Protein AF-A0A354GWS4-F1 (afdb_monomer_lite)

Sequence (104 aa):
MVESPTKAKTINKYLGSNYKVLASYGHVRDLPRRRRKGEVVAGIDIDAGWVPTYVVQDKEENKGKFKGKGGAGRRTPKDILAELKREAAKANRVFLATDPDREG

pLDDT: mean 83.72, std 13.84, range [45.62, 96.19]

Structure (mmCIF, N/CA/C/O backbone):
data_AF-A0A354GWS4-F1
#
_entry.id   AF-A0A354GWS4-F1
#
loop_
_atom_site.group_PDB
_atom_site.id
_atom_site.type_symbol
_atom_site.label_atom_id
_atom_site.label_alt_id
_atom_site.label_comp_id
_atom_site.label_asym_id
_atom_site.label_entity_id
_atom_site.label_seq_id
_atom_site.pdbx_PDB_ins_code
_atom_site.Cartn_x
_atom_site.Cartn_y
_atom_site.Cartn_z
_atom_site.occupancy
_atom_site.B_iso_or_equiv
_atom_site.auth_seq_id
_atom_site.auth_comp_id
_atom_site.auth_asym_id
_atom_site.auth_atom_id
_atom_site.pdbx_PDB_model_num
ATOM 1 N N . MET A 1 1 ? -7.448 1.500 5.512 1.00 87.25 1 MET A N 1
ATOM 2 C CA . MET A 1 1 ? -6.026 1.882 5.430 1.00 87.25 1 MET A CA 1
ATOM 3 C C . MET A 1 1 ? -5.901 3.159 4.626 1.00 87.25 1 MET A C 1
ATOM 5 O O . MET A 1 1 ? -6.788 3.429 3.829 1.00 87.25 1 MET A O 1
ATOM 9 N N . VAL A 1 2 ? -4.832 3.914 4.858 1.00 92.50 2 VAL A N 1
ATOM 10 C CA . VAL A 1 2 ? -4.527 5.202 4.204 1.00 92.50 2 VAL A CA 1
ATOM 11 C C . VAL A 1 2 ? -3.053 5.251 3.807 1.00 92.50 2 VAL A C 1
ATOM 13 O O . VAL A 1 2 ? -2.274 4.463 4.354 1.00 92.50 2 VAL A O 1
ATOM 16 N N . GLU A 1 3 ? -2.619 6.159 2.923 1.00 87.94 3 GLU A N 1
ATOM 17 C CA . GLU A 1 3 ? -1.204 6.162 2.525 1.00 87.94 3 GLU A CA 1
ATOM 18 C C . GLU A 1 3 ? -0.272 6.785 3.574 1.00 87.94 3 GLU A C 1
ATOM 20 O O . GLU A 1 3 ? 0.821 6.260 3.797 1.00 87.94 3 GLU A O 1
ATOM 25 N N . SER A 1 4 ? -0.695 7.831 4.299 1.00 87.50 4 SER A N 1
ATOM 26 C CA . SER A 1 4 ? 0.187 8.543 5.241 1.00 87.50 4 SER A CA 1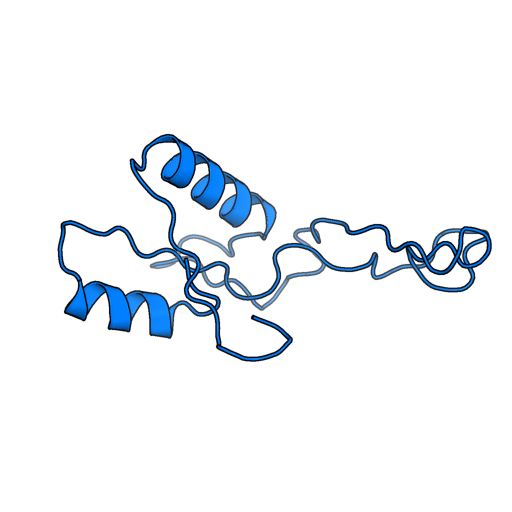
ATOM 27 C C . SER A 1 4 ? -0.109 8.308 6.739 1.00 87.50 4 SER A C 1
ATOM 29 O O . SER A 1 4 ? -1.265 8.224 7.169 1.00 87.50 4 SER A O 1
ATOM 31 N N . PRO A 1 5 ? 0.926 8.285 7.609 1.00 87.31 5 PRO A N 1
ATOM 32 C CA . PRO A 1 5 ? 0.747 8.151 9.062 1.00 87.31 5 PRO A CA 1
ATOM 33 C C . PRO A 1 5 ? -0.022 9.307 9.698 1.00 87.31 5 PRO A C 1
ATOM 35 O O . PRO A 1 5 ? -0.696 9.124 10.712 1.00 87.31 5 PRO A O 1
ATOM 38 N N . THR A 1 6 ? 0.104 10.507 9.132 1.00 89.19 6 THR A N 1
ATOM 39 C CA . THR A 1 6 ? -0.582 11.703 9.627 1.00 89.19 6 THR A CA 1
ATOM 40 C C . THR A 1 6 ? -2.083 11.584 9.399 1.00 89.19 6 THR A C 1
ATOM 42 O O . THR A 1 6 ? -2.841 11.748 10.353 1.00 89.19 6 THR A O 1
ATOM 45 N N . LYS A 1 7 ? -2.515 11.185 8.193 1.00 89.44 7 LYS A N 1
ATOM 46 C CA . LYS A 1 7 ? -3.931 10.906 7.910 1.00 89.44 7 LYS A CA 1
ATOM 47 C C . LYS A 1 7 ? -4.473 9.803 8.806 1.00 89.44 7 LYS A C 1
ATOM 49 O O . LYS A 1 7 ? -5.557 9.960 9.357 1.00 89.44 7 LYS A O 1
ATOM 54 N N . ALA A 1 8 ? -3.691 8.745 9.045 1.00 91.50 8 ALA A N 1
ATOM 55 C CA . ALA A 1 8 ? -4.107 7.674 9.948 1.00 91.50 8 ALA A CA 1
ATOM 56 C C . ALA A 1 8 ? -4.398 8.204 11.358 1.00 91.50 8 ALA A C 1
ATOM 58 O O . ALA A 1 8 ? -5.447 7.904 11.920 1.00 91.50 8 ALA A O 1
ATOM 59 N N . LYS A 1 9 ? -3.512 9.047 11.910 1.00 90.69 9 LYS A N 1
ATOM 60 C CA . LYS A 1 9 ? -3.733 9.692 13.216 1.00 90.69 9 LYS A CA 1
ATOM 61 C C . LYS A 1 9 ? -4.976 10.581 13.218 1.00 90.69 9 LYS A C 1
ATOM 63 O O . LYS A 1 9 ? -5.721 10.545 14.191 1.00 90.69 9 LYS A O 1
ATOM 68 N N . THR A 1 10 ? -5.186 11.372 12.170 1.00 93.00 10 THR A N 1
ATOM 69 C CA . THR A 1 10 ? -6.331 12.286 12.064 1.00 93.00 10 THR A CA 1
ATOM 70 C C . THR A 1 10 ? -7.651 11.524 11.974 1.00 93.00 10 THR A C 1
ATOM 72 O O . THR A 1 10 ? -8.538 11.749 12.789 1.00 93.00 10 THR A O 1
ATOM 75 N N . ILE A 1 11 ? -7.761 10.555 11.066 1.00 91.88 11 ILE A N 1
ATOM 76 C CA . ILE A 1 11 ? -8.983 9.761 10.876 1.00 91.88 11 ILE A CA 1
ATOM 77 C C . ILE A 1 11 ? -9.299 8.934 12.125 1.00 91.88 11 ILE A C 1
ATOM 79 O O . ILE A 1 11 ? -10.456 8.838 12.527 1.00 91.88 11 ILE A O 1
ATOM 83 N N . ASN A 1 12 ? -8.281 8.398 12.804 1.00 91.94 12 ASN A N 1
ATOM 84 C CA . ASN A 1 12 ? -8.489 7.645 14.040 1.00 91.94 12 ASN A CA 1
ATOM 85 C C . ASN A 1 12 ? -9.084 8.503 15.171 1.00 91.94 12 ASN A C 1
ATOM 87 O O . ASN A 1 12 ? -9.797 7.970 16.015 1.00 91.94 12 ASN A O 1
ATOM 91 N N . LYS A 1 13 ? -8.820 9.821 15.197 1.00 93.38 13 LYS A N 1
ATOM 92 C CA . LYS A 1 13 ? -9.469 10.738 16.153 1.00 93.38 13 LYS A CA 1
ATOM 93 C C . LYS A 1 13 ? -10.962 10.897 15.872 1.00 93.38 13 LYS A C 1
ATOM 95 O O . LYS A 1 13 ? -11.724 11.043 16.816 1.00 93.38 13 LYS A O 1
ATOM 100 N N . TYR A 1 14 ? -11.365 10.862 14.603 1.00 94.25 14 TYR A N 1
ATOM 101 C CA . TYR A 1 14 ? -12.770 10.991 14.214 1.00 94.25 14 TYR A CA 1
ATOM 102 C C . TYR A 1 14 ? -13.560 9.694 14.407 1.00 94.25 14 TYR A C 1
ATOM 104 O O . TYR A 1 14 ? -14.698 9.736 14.855 1.00 94.25 14 TYR A O 1
ATOM 112 N N . LEU A 1 15 ? -12.964 8.543 14.084 1.00 93.75 15 LEU A N 1
ATOM 113 C CA . LEU A 1 15 ? -13.662 7.252 14.105 1.00 93.75 15 LEU A CA 1
ATOM 114 C C . LEU A 1 15 ? -13.703 6.574 15.485 1.00 93.75 15 LEU A C 1
ATOM 116 O O . LEU A 1 15 ? -14.558 5.720 15.725 1.00 93.75 15 LEU A O 1
ATOM 120 N N . GLY A 1 16 ? -12.787 6.927 16.390 1.00 91.62 16 GLY A N 1
ATOM 121 C CA . GLY A 1 16 ? -12.730 6.358 17.737 1.00 91.62 16 GLY A CA 1
ATOM 122 C C . GLY A 1 16 ? -12.271 4.893 17.784 1.00 91.62 16 GLY A C 1
ATOM 123 O O . GLY A 1 16 ? -11.654 4.375 16.855 1.00 91.62 16 GLY A O 1
ATOM 124 N N . SER A 1 17 ? -12.548 4.218 18.904 1.00 92.25 17 SER A N 1
ATOM 125 C CA . SER A 1 17 ? -12.026 2.877 19.235 1.00 92.25 17 SER A CA 1
ATOM 126 C C . SER A 1 17 ? -12.595 1.734 18.393 1.00 92.25 17 SER A C 1
ATOM 128 O O . SER A 1 17 ? -11.996 0.661 18.345 1.00 92.25 17 SER A O 1
ATOM 130 N N . ASN A 1 18 ? -13.720 1.956 17.713 1.00 92.31 18 ASN A N 1
ATOM 131 C CA . ASN A 1 18 ? -14.360 0.949 16.864 1.00 92.31 18 ASN A CA 1
ATOM 132 C C . ASN A 1 18 ? -13.592 0.697 15.560 1.00 92.31 18 ASN A C 1
ATOM 134 O O . ASN A 1 18 ? -13.866 -0.273 14.856 1.00 92.31 18 ASN A O 1
ATOM 138 N N . TYR A 1 19 ? -12.630 1.562 15.233 1.00 93.81 19 TYR A N 1
ATOM 139 C CA . TYR A 1 19 ? -11.835 1.464 14.023 1.00 93.81 19 TYR A CA 1
ATOM 140 C C . TYR A 1 19 ? -10.353 1.387 14.353 1.00 93.81 19 TYR A C 1
ATOM 142 O O . TYR A 1 19 ? -9.831 2.098 15.208 1.00 93.81 19 TYR A O 1
ATOM 150 N N . LYS A 1 20 ? -9.648 0.545 13.598 1.00 93.12 20 LYS A N 1
ATOM 151 C CA . LYS A 1 20 ? -8.190 0.510 13.588 1.00 93.12 20 LYS A CA 1
ATOM 152 C C . LYS A 1 20 ? -7.685 1.101 12.281 1.00 93.12 20 LYS A C 1
ATOM 154 O O . LYS A 1 20 ? -7.765 0.466 11.230 1.00 93.12 20 LYS A O 1
ATOM 159 N N . VAL A 1 21 ? -7.154 2.321 12.341 1.00 94.00 21 VAL A N 1
ATOM 160 C CA . VAL A 1 21 ? -6.638 3.012 11.153 1.00 94.00 21 VAL A CA 1
ATOM 161 C C . VAL A 1 21 ? -5.138 2.762 11.001 1.00 94.00 21 VAL A C 1
ATOM 163 O O . VAL A 1 21 ? -4.330 3.170 11.834 1.00 94.00 21 VAL A O 1
ATOM 166 N N . LEU A 1 22 ? -4.764 2.085 9.914 1.00 92.19 22 LEU A N 1
ATOM 167 C CA . LEU A 1 22 ? -3.380 1.751 9.568 1.00 92.19 22 LEU A CA 1
ATOM 168 C C . LEU A 1 22 ? -2.925 2.534 8.334 1.00 92.19 22 LEU A C 1
ATOM 170 O O . LEU A 1 22 ? -3.725 2.777 7.427 1.00 92.19 22 LEU A O 1
ATOM 174 N N . ALA A 1 23 ? -1.638 2.883 8.300 1.00 90.00 23 ALA A N 1
ATOM 175 C CA . ALA A 1 23 ? -1.001 3.552 7.170 1.00 90.00 23 ALA A CA 1
ATOM 176 C C . ALA A 1 23 ? -0.110 2.582 6.380 1.00 90.00 23 ALA A C 1
ATOM 178 O O . ALA A 1 23 ? 0.619 1.801 6.996 1.00 90.00 23 ALA A O 1
ATOM 179 N N . SER A 1 24 ? -0.123 2.665 5.046 1.00 85.56 24 SER A N 1
ATOM 180 C CA . SER A 1 24 ? 0.814 1.926 4.182 1.00 85.56 24 SER A CA 1
ATOM 181 C C . SER A 1 24 ? 2.177 2.599 4.050 1.00 85.56 24 SER A C 1
ATOM 183 O O . SER A 1 24 ? 3.137 1.930 3.680 1.00 85.56 24 SER A O 1
ATOM 185 N N . TYR A 1 25 ? 2.273 3.887 4.409 1.00 82.38 25 TYR A N 1
ATOM 186 C CA . TYR A 1 25 ? 3.463 4.728 4.241 1.00 82.38 25 TYR A CA 1
ATOM 187 C C . TYR A 1 25 ? 3.873 4.863 2.759 1.00 82.38 25 TYR A C 1
ATOM 189 O O . TYR A 1 25 ? 5.061 4.877 2.436 1.00 82.38 25 TYR A O 1
ATOM 197 N N . GLY A 1 26 ? 2.879 4.977 1.871 1.00 79.62 26 GLY A N 1
ATOM 198 C CA . GLY A 1 26 ? 3.041 5.048 0.414 1.00 79.62 26 GLY A CA 1
ATOM 199 C C . GLY A 1 26 ? 2.829 3.701 -0.286 1.00 79.62 26 GLY A C 1
ATOM 200 O O . GLY A 1 26 ? 2.114 2.831 0.224 1.00 79.62 26 GLY A O 1
ATOM 201 N N . HIS A 1 27 ? 3.441 3.535 -1.462 1.00 82.81 27 HIS A N 1
ATOM 202 C CA . HIS A 1 27 ? 3.347 2.305 -2.249 1.00 82.81 27 HIS A CA 1
ATOM 203 C C . HIS A 1 27 ? 4.053 1.129 -1.559 1.00 82.81 27 HIS A C 1
ATOM 205 O O . HIS A 1 27 ? 5.194 1.227 -1.108 1.00 82.81 27 HIS A O 1
ATOM 211 N N . VAL A 1 28 ? 3.371 -0.018 -1.511 1.00 81.75 28 VAL A N 1
ATOM 212 C CA . VAL A 1 28 ? 3.897 -1.282 -0.956 1.00 81.75 28 VAL A CA 1
ATOM 213 C C . VAL A 1 28 ? 4.511 -2.195 -2.020 1.00 81.75 28 VAL A C 1
ATOM 215 O O . VAL A 1 28 ? 5.193 -3.168 -1.690 1.00 81.75 28 VAL A O 1
ATOM 218 N N . ARG A 1 29 ? 4.247 -1.899 -3.294 1.00 86.88 29 ARG A N 1
ATOM 219 C CA . ARG A 1 29 ? 4.762 -2.594 -4.471 1.00 86.88 29 ARG A CA 1
ATOM 220 C C . ARG A 1 29 ? 5.110 -1.567 -5.535 1.00 86.88 29 ARG A C 1
ATOM 222 O O . ARG A 1 29 ? 4.428 -0.555 -5.638 1.00 86.88 29 ARG A O 1
ATOM 229 N N . ASP A 1 30 ? 6.141 -1.861 -6.307 1.00 88.56 30 ASP A N 1
ATOM 230 C CA . ASP A 1 30 ? 6.618 -1.017 -7.399 1.00 88.56 30 ASP A CA 1
ATOM 231 C C . ASP A 1 30 ? 7.248 -1.905 -8.480 1.00 88.56 30 ASP A C 1
ATOM 233 O O . ASP A 1 30 ? 7.446 -3.106 -8.263 1.00 88.56 30 ASP A O 1
ATOM 237 N N . LEU A 1 31 ? 7.571 -1.335 -9.635 1.00 89.44 31 LEU A N 1
ATOM 238 C CA . LEU A 1 31 ? 8.405 -2.014 -10.615 1.00 89.44 31 LEU A CA 1
ATOM 239 C C . LEU A 1 31 ? 9.803 -2.293 -10.023 1.00 89.44 31 LEU A C 1
ATOM 241 O O . LEU A 1 31 ? 10.287 -1.557 -9.151 1.00 89.44 31 LEU A O 1
ATOM 245 N N . PRO A 1 32 ? 10.488 -3.356 -10.477 1.00 88.69 32 PRO A N 1
ATOM 246 C CA . PRO A 1 32 ? 11.880 -3.594 -10.134 1.00 88.69 32 PRO A CA 1
ATOM 247 C C . PRO A 1 32 ? 12.728 -2.365 -10.474 1.00 88.69 32 PRO A C 1
ATOM 249 O O . PRO A 1 32 ? 12.703 -1.875 -11.597 1.00 88.69 32 PRO A O 1
ATOM 252 N N . ARG A 1 33 ? 13.538 -1.873 -9.528 1.00 83.31 33 ARG A N 1
ATOM 253 C CA . ARG A 1 33 ? 14.412 -0.708 -9.786 1.00 83.31 33 ARG A CA 1
ATOM 254 C C . ARG A 1 33 ? 15.531 -1.019 -10.777 1.00 83.31 33 ARG A C 1
ATOM 256 O O . ARG A 1 33 ? 16.076 -0.115 -11.403 1.00 83.31 33 ARG A O 1
ATOM 263 N N . ARG A 1 34 ? 15.922 -2.293 -10.865 1.00 85.69 34 ARG A N 1
ATOM 264 C CA . ARG A 1 34 ? 16.969 -2.773 -11.765 1.00 85.69 34 ARG A CA 1
ATOM 265 C C . ARG A 1 34 ? 16.361 -3.660 -12.833 1.00 85.69 34 ARG A C 1
ATOM 267 O O . ARG A 1 34 ? 15.652 -4.615 -12.529 1.00 85.69 34 ARG A O 1
ATOM 274 N N . ARG A 1 35 ? 16.719 -3.346 -14.071 1.00 86.88 35 ARG A N 1
ATOM 275 C CA . ARG A 1 35 ? 16.396 -4.125 -15.259 1.00 86.88 35 ARG A CA 1
ATOM 276 C C . ARG A 1 35 ? 17.137 -5.460 -15.237 1.00 86.88 35 ARG A C 1
ATOM 278 O O . ARG A 1 35 ? 18.340 -5.482 -14.961 1.00 86.88 35 ARG A O 1
ATOM 285 N N . ARG A 1 36 ? 16.447 -6.562 -15.532 1.00 84.38 36 ARG A N 1
ATOM 286 C CA . ARG A 1 36 ? 17.083 -7.879 -15.703 1.00 84.38 36 ARG A CA 1
ATOM 287 C C . ARG A 1 36 ? 17.706 -7.991 -17.095 1.00 84.38 36 ARG A C 1
ATOM 289 O O . ARG A 1 36 ? 17.375 -7.239 -18.010 1.00 84.38 36 ARG A O 1
ATOM 296 N N . LYS A 1 37 ? 18.653 -8.917 -17.263 1.00 83.50 37 LYS A N 1
ATOM 297 C CA . LYS A 1 37 ? 19.288 -9.154 -18.567 1.00 83.50 37 LYS A CA 1
ATOM 298 C C . LYS A 1 37 ? 18.218 -9.610 -19.566 1.00 83.50 37 LYS A C 1
ATOM 300 O O . LYS A 1 37 ? 17.545 -10.598 -19.307 1.00 83.50 37 LYS A O 1
ATOM 305 N N . GLY A 1 38 ? 18.094 -8.893 -20.681 1.00 83.44 38 GLY A N 1
ATOM 306 C CA . GLY A 1 38 ? 17.092 -9.163 -21.718 1.00 83.44 38 GLY A CA 1
ATOM 307 C C . GLY A 1 38 ? 15.817 -8.322 -21.613 1.00 83.44 38 GLY A C 1
ATOM 308 O O . GLY A 1 38 ? 15.084 -8.245 -22.587 1.00 83.44 38 GLY A O 1
ATOM 309 N N . GLU A 1 39 ? 15.575 -7.631 -20.496 1.00 86.88 39 GLU A N 1
ATOM 310 C CA . GLU A 1 39 ? 14.471 -6.669 -20.408 1.00 86.88 39 GLU A CA 1
ATOM 311 C C . GLU A 1 39 ? 14.855 -5.350 -21.101 1.00 86.88 39 GLU A C 1
ATOM 313 O O . GLU A 1 39 ? 16.000 -4.895 -20.998 1.00 86.88 39 GLU A O 1
ATOM 318 N N . VAL A 1 40 ? 13.893 -4.704 -21.767 1.00 87.94 40 VAL A N 1
ATOM 319 C CA . VAL A 1 40 ? 14.044 -3.343 -22.320 1.00 87.94 40 VAL A CA 1
ATOM 320 C C . VAL A 1 40 ? 13.761 -2.303 -21.236 1.00 87.94 40 VAL A C 1
ATOM 322 O O . VAL A 1 40 ? 14.572 -1.397 -21.012 1.00 87.94 40 VAL A O 1
ATOM 325 N N . VAL A 1 41 ? 12.664 -2.500 -20.499 1.00 89.06 41 VAL A N 1
ATOM 326 C CA . VAL A 1 41 ? 12.241 -1.708 -19.339 1.00 89.06 41 VAL A CA 1
ATOM 327 C C . VAL A 1 41 ? 12.110 -2.640 -18.135 1.00 89.06 41 VAL A C 1
ATOM 329 O O . VAL A 1 41 ? 11.645 -3.768 -18.267 1.00 89.06 41 VAL A O 1
ATOM 332 N N . ALA A 1 42 ? 12.560 -2.191 -16.962 1.00 90.31 42 ALA A N 1
ATOM 333 C CA . ALA A 1 42 ? 12.624 -3.037 -15.775 1.00 90.31 42 ALA A CA 1
ATOM 334 C C . ALA A 1 42 ? 11.233 -3.540 -15.360 1.00 90.31 42 ALA A C 1
ATOM 336 O O . ALA A 1 42 ? 10.345 -2.748 -15.044 1.00 90.31 42 ALA A O 1
ATOM 337 N N . GLY A 1 43 ? 11.064 -4.863 -15.360 1.00 88.88 43 GLY A N 1
ATOM 338 C CA . GLY A 1 43 ? 9.802 -5.513 -15.016 1.00 88.88 43 GLY A CA 1
ATOM 339 C C . GLY A 1 43 ? 8.622 -5.182 -15.931 1.00 88.88 43 GLY A C 1
ATOM 340 O O . GLY A 1 43 ? 7.494 -5.320 -15.473 1.00 88.88 43 GLY A O 1
ATOM 341 N N . ILE A 1 44 ? 8.844 -4.754 -17.179 1.00 93.12 44 ILE A N 1
ATOM 342 C CA . ILE A 1 44 ? 7.778 -4.631 -18.183 1.00 93.12 44 ILE A CA 1
ATOM 343 C C . ILE A 1 44 ? 8.074 -5.578 -19.342 1.00 93.12 44 ILE A C 1
ATOM 345 O O . ILE A 1 44 ? 9.113 -5.463 -19.996 1.00 93.12 44 ILE A O 1
ATOM 349 N N . ASP A 1 45 ? 7.135 -6.481 -19.604 1.00 91.94 45 ASP A N 1
ATOM 350 C CA . ASP A 1 45 ? 7.132 -7.335 -20.785 1.00 91.94 45 ASP A CA 1
ATOM 351 C C . ASP A 1 45 ? 6.432 -6.602 -21.937 1.00 91.94 45 ASP A C 1
ATOM 353 O O . ASP A 1 45 ? 5.212 -6.429 -21.938 1.00 91.94 45 ASP A O 1
ATOM 357 N N . ILE A 1 46 ? 7.222 -6.099 -22.887 1.00 92.69 46 ILE A N 1
ATOM 358 C CA . ILE A 1 46 ? 6.716 -5.329 -24.030 1.00 92.69 46 ILE A CA 1
ATOM 359 C C . ILE A 1 46 ? 6.073 -6.259 -25.062 1.00 92.69 46 ILE A C 1
ATOM 361 O O . ILE A 1 46 ? 5.026 -5.917 -25.613 1.00 92.69 46 ILE A O 1
ATOM 365 N N . ASP A 1 47 ? 6.652 -7.440 -25.273 1.00 92.75 47 ASP A N 1
ATOM 366 C CA . ASP A 1 47 ? 6.201 -8.397 -26.284 1.00 92.75 47 ASP A CA 1
ATOM 367 C C . ASP A 1 47 ? 4.848 -9.010 -25.900 1.00 92.75 47 ASP A C 1
ATOM 369 O O . ASP A 1 47 ? 4.001 -9.251 -26.761 1.00 92.75 47 ASP A O 1
ATOM 373 N N . ALA A 1 48 ? 4.590 -9.169 -24.599 1.00 91.69 48 ALA A N 1
ATOM 374 C CA . ALA A 1 48 ? 3.289 -9.572 -24.069 1.00 91.69 48 ALA A CA 1
ATOM 375 C C . ALA A 1 48 ? 2.252 -8.429 -24.000 1.00 91.69 48 ALA A C 1
ATOM 377 O O . ALA A 1 48 ? 1.178 -8.615 -23.427 1.00 91.69 48 ALA A O 1
ATOM 378 N N . GLY A 1 49 ? 2.541 -7.250 -24.562 1.00 93.44 49 GLY A N 1
ATOM 379 C CA . GLY A 1 49 ? 1.617 -6.114 -24.573 1.00 93.44 49 GLY A CA 1
ATOM 380 C C . GLY A 1 49 ? 1.726 -5.210 -23.345 1.00 93.44 49 GLY A C 1
ATOM 381 O O . GLY A 1 49 ? 0.710 -4.792 -22.796 1.00 93.44 49 GLY A O 1
ATOM 382 N N . TRP A 1 50 ? 2.953 -4.875 -22.937 1.00 92.38 50 TRP A N 1
ATOM 383 C CA . TRP A 1 50 ? 3.256 -3.964 -21.820 1.00 92.38 50 TRP A CA 1
ATOM 384 C C . TRP A 1 50 ? 2.819 -4.480 -20.442 1.00 92.38 50 TRP A C 1
ATOM 386 O O . TRP A 1 50 ? 2.361 -3.710 -19.599 1.00 92.38 50 TRP A O 1
ATOM 396 N N . VAL A 1 51 ? 2.982 -5.779 -20.185 1.00 93.62 51 VAL A N 1
ATOM 397 C CA . VAL A 1 51 ? 2.574 -6.405 -18.918 1.00 93.62 51 VAL A CA 1
ATOM 398 C C . VAL A 1 51 ? 3.592 -6.092 -17.810 1.00 93.62 51 VAL A C 1
ATOM 400 O O . VAL A 1 51 ? 4.752 -6.503 -17.913 1.00 93.62 51 VAL A O 1
ATOM 403 N N . PRO A 1 52 ? 3.202 -5.394 -16.724 1.00 93.88 52 PRO A N 1
ATOM 404 C CA . PRO A 1 52 ? 4.109 -5.072 -15.630 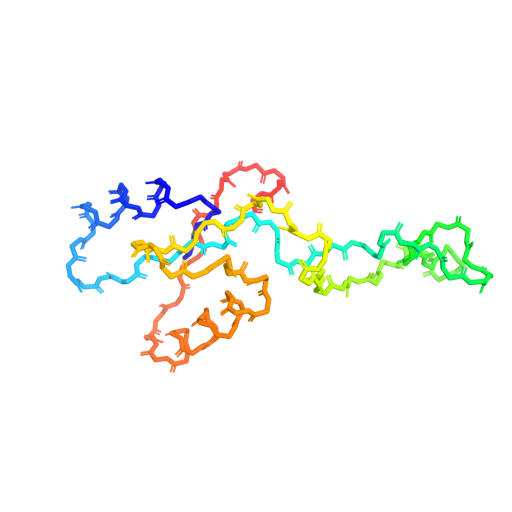1.00 93.88 52 PRO A CA 1
ATOM 405 C C . PRO A 1 52 ? 4.197 -6.207 -14.598 1.00 93.88 52 PRO A C 1
ATOM 407 O O . PRO A 1 52 ? 3.196 -6.792 -14.183 1.00 93.88 52 PRO A O 1
ATOM 410 N N . THR A 1 53 ? 5.401 -6.459 -14.093 1.00 91.81 53 THR A N 1
ATOM 411 C CA . THR A 1 53 ? 5.662 -7.294 -12.917 1.00 91.81 53 THR A CA 1
ATOM 412 C C . THR A 1 53 ? 6.013 -6.406 -11.734 1.00 91.81 53 THR A C 1
ATOM 414 O O . THR A 1 53 ? 7.028 -5.716 -11.745 1.00 91.81 53 THR A O 1
ATOM 417 N N . TYR A 1 54 ? 5.213 -6.467 -10.674 1.00 91.19 54 TYR A N 1
ATOM 418 C CA . TYR A 1 54 ? 5.449 -5.694 -9.456 1.00 91.19 54 TYR A CA 1
ATOM 419 C C . TYR A 1 54 ? 6.191 -6.501 -8.393 1.00 91.19 54 TYR A C 1
ATOM 421 O O . TYR A 1 54 ? 5.898 -7.675 -8.155 1.00 91.19 54 TYR A O 1
ATOM 429 N N . VAL A 1 55 ? 7.098 -5.841 -7.678 1.00 89.94 55 VAL A N 1
ATOM 430 C CA . VAL A 1 55 ? 7.859 -6.418 -6.568 1.00 89.94 55 VAL A CA 1
ATOM 431 C C . VAL A 1 55 ? 7.649 -5.620 -5.286 1.00 89.94 55 VAL A C 1
ATOM 433 O O . VAL A 1 55 ? 7.412 -4.413 -5.299 1.00 89.94 55 VAL A O 1
ATOM 436 N N . VAL A 1 56 ? 7.733 -6.305 -4.144 1.00 86.69 56 VAL A N 1
ATOM 437 C CA . VAL A 1 56 ? 7.812 -5.639 -2.839 1.00 86.69 56 VAL A CA 1
ATOM 438 C C . VAL A 1 56 ? 9.261 -5.209 -2.644 1.00 86.69 56 VAL A C 1
ATOM 440 O O . VAL A 1 56 ? 10.128 -6.065 -2.476 1.00 86.69 56 VAL A O 1
ATOM 443 N N . GLN A 1 57 ? 9.518 -3.902 -2.685 1.00 74.38 57 GLN A N 1
ATOM 444 C CA . GLN A 1 57 ? 10.868 -3.356 -2.544 1.00 74.38 57 GLN A CA 1
ATOM 445 C C . GLN A 1 57 ? 11.485 -3.707 -1.183 1.00 74.38 57 GLN A C 1
ATOM 447 O O . GLN A 1 57 ? 10.808 -3.703 -0.147 1.00 74.38 57 GLN A O 1
ATOM 452 N N . ASP A 1 58 ? 12.789 -3.981 -1.181 1.00 67.44 58 ASP A N 1
ATOM 453 C CA . ASP A 1 58 ? 13.496 -4.489 -0.007 1.00 67.44 58 ASP A CA 1
ATOM 454 C C . ASP A 1 58 ? 14.137 -3.390 0.866 1.00 67.44 58 ASP A C 1
ATOM 456 O O . ASP A 1 58 ? 14.087 -2.187 0.592 1.00 67.44 58 ASP A O 1
ATOM 460 N N . LYS A 1 59 ? 14.696 -3.831 1.999 1.00 55.88 59 LYS A N 1
ATOM 461 C CA . LYS A 1 59 ? 15.178 -3.029 3.140 1.00 55.88 59 LYS A CA 1
ATOM 462 C C . LYS A 1 59 ? 16.272 -2.010 2.779 1.00 55.88 59 LYS A C 1
ATOM 464 O O . LYS A 1 59 ? 16.283 -0.911 3.334 1.00 55.88 59 LYS A O 1
ATOM 469 N N . GLU A 1 60 ? 17.168 -2.346 1.848 1.00 56.50 60 GLU A N 1
ATOM 470 C CA . GLU A 1 60 ? 18.206 -1.424 1.357 1.00 56.50 60 GLU A CA 1
ATOM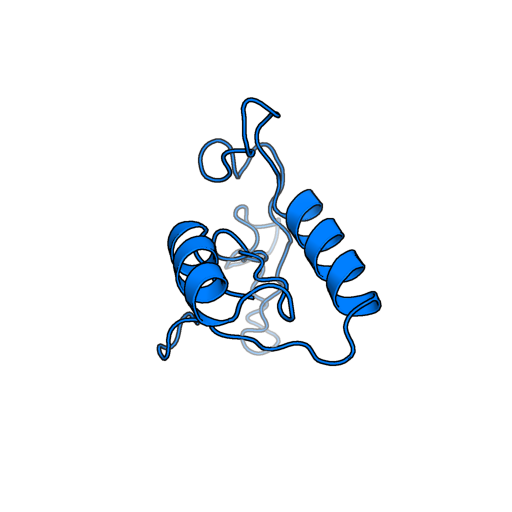 471 C C . GLU A 1 60 ? 17.637 -0.313 0.472 1.00 56.50 60 GLU A C 1
ATOM 473 O O . GLU A 1 60 ? 18.088 0.829 0.550 1.00 56.50 60 GLU A O 1
ATOM 478 N N . GLU A 1 61 ? 16.610 -0.629 -0.316 1.00 55.41 61 GLU A N 1
ATOM 479 C CA . GLU A 1 61 ? 16.024 0.268 -1.315 1.00 55.41 61 GLU A CA 1
ATOM 480 C C . GLU A 1 61 ? 15.104 1.326 -0.686 1.00 55.41 61 GLU A C 1
ATOM 482 O O . GLU A 1 61 ? 14.912 2.397 -1.258 1.00 55.41 61 GLU A O 1
ATOM 487 N N . ASN A 1 62 ? 14.604 1.056 0.526 1.00 54.38 62 ASN A N 1
ATOM 488 C CA . ASN A 1 62 ? 13.694 1.913 1.294 1.00 54.38 62 ASN A CA 1
ATOM 489 C C . ASN A 1 62 ? 14.342 2.623 2.500 1.00 54.38 62 ASN A C 1
ATOM 491 O O . ASN A 1 62 ? 13.634 3.163 3.364 1.00 54.38 62 ASN A O 1
ATOM 495 N N . LYS A 1 63 ? 15.685 2.658 2.577 1.00 51.69 63 LYS A N 1
ATOM 496 C CA . LYS A 1 63 ? 16.446 3.405 3.599 1.00 51.69 63 LYS A CA 1
ATOM 497 C C . LYS A 1 63 ? 16.026 4.881 3.600 1.00 51.69 63 LYS A C 1
ATOM 499 O O . LYS A 1 63 ? 16.500 5.671 2.798 1.00 51.69 63 LYS A O 1
ATOM 504 N N . GLY A 1 64 ? 15.143 5.279 4.516 1.00 54.81 64 GLY A N 1
ATOM 505 C CA . GLY A 1 64 ? 14.697 6.676 4.590 1.00 54.81 64 GLY A CA 1
ATOM 506 C C . GLY A 1 64 ? 13.249 6.857 4.999 1.00 54.81 64 GLY A C 1
ATOM 507 O O . GLY A 1 64 ? 12.972 7.646 5.900 1.00 54.81 64 GLY A O 1
ATOM 508 N N . LYS A 1 65 ? 12.349 6.104 4.357 1.00 53.91 65 LYS A N 1
ATOM 509 C CA . LYS A 1 65 ? 10.926 6.467 4.243 1.00 53.91 65 LYS A CA 1
ATOM 510 C C . LYS A 1 65 ? 10.046 6.008 5.411 1.00 53.91 65 LYS A C 1
ATOM 512 O O . LYS A 1 65 ? 9.036 6.633 5.712 1.00 53.91 65 LYS A O 1
ATOM 517 N N . PHE A 1 66 ? 10.454 4.966 6.130 1.00 56.66 66 PHE A N 1
ATOM 518 C CA . PHE A 1 66 ? 9.605 4.296 7.118 1.00 56.66 66 PHE A CA 1
ATOM 519 C C . PHE A 1 66 ? 10.130 4.477 8.545 1.00 56.66 66 PHE A C 1
ATOM 521 O O . PHE A 1 66 ? 10.899 3.662 9.053 1.00 56.66 66 PHE A O 1
ATOM 528 N N . LYS A 1 67 ? 9.725 5.550 9.228 1.00 55.84 67 LYS A N 1
ATOM 529 C CA . LYS A 1 67 ? 10.038 5.720 10.657 1.00 55.84 67 LYS A CA 1
ATOM 530 C C . LYS A 1 67 ? 9.135 4.807 11.497 1.00 55.84 67 LYS A C 1
ATOM 532 O O . LYS A 1 67 ? 7.908 4.893 11.412 1.00 55.84 67 LYS A O 1
ATOM 537 N N . GLY A 1 68 ? 9.745 3.926 12.292 1.00 53.62 68 GLY A N 1
ATOM 538 C CA . GLY A 1 68 ? 9.045 3.164 13.322 1.00 53.62 68 GLY A CA 1
ATOM 539 C C . GLY A 1 68 ? 8.457 4.089 14.390 1.00 53.62 68 GLY A C 1
ATOM 540 O O . GLY A 1 68 ? 8.875 5.238 14.555 1.00 53.62 68 GLY A O 1
ATOM 541 N N . LYS A 1 69 ? 7.434 3.609 15.095 1.00 45.62 69 LYS A N 1
ATOM 542 C CA . LYS A 1 69 ? 6.809 4.346 16.198 1.00 45.62 69 LYS A CA 1
ATOM 543 C C . LYS A 1 69 ? 7.745 4.262 17.419 1.00 45.62 69 LYS A C 1
ATOM 545 O O . LYS A 1 69 ? 8.108 3.161 17.810 1.00 45.62 69 LYS A O 1
ATOM 550 N N . GLY A 1 70 ? 8.132 5.399 18.005 1.00 49.03 70 GLY A N 1
ATOM 551 C CA . GLY A 1 70 ? 8.756 5.450 19.340 1.00 49.03 70 GLY A CA 1
ATOM 552 C C . GLY A 1 70 ? 10.168 4.860 19.483 1.00 49.03 70 GLY A C 1
ATOM 553 O O . GLY A 1 70 ? 10.450 4.248 20.501 1.00 49.03 70 GLY A O 1
ATOM 554 N N . GLY A 1 71 ? 11.051 5.006 18.489 1.00 47.16 71 GLY A N 1
ATOM 555 C CA . GLY A 1 71 ? 12.442 4.527 18.599 1.00 47.16 71 GLY A CA 1
ATOM 556 C C . GLY A 1 71 ? 12.654 3.053 18.228 1.00 47.16 71 GLY A C 1
ATOM 557 O O . GLY A 1 71 ? 13.796 2.619 18.109 1.00 47.16 71 GLY A O 1
ATOM 558 N N . ALA A 1 72 ? 11.585 2.302 17.940 1.00 48.69 72 ALA A N 1
ATOM 559 C CA . ALA A 1 72 ? 11.694 1.031 17.229 1.00 48.69 72 ALA A CA 1
ATOM 560 C C . ALA A 1 72 ? 12.239 1.283 15.809 1.00 48.69 72 ALA A C 1
ATOM 562 O O . ALA A 1 72 ? 11.828 2.245 15.152 1.00 48.69 72 ALA A O 1
ATOM 563 N N . GLY A 1 73 ? 13.178 0.450 15.349 1.00 56.62 73 GLY A N 1
ATOM 564 C CA . GLY A 1 73 ? 13.907 0.625 14.085 1.00 56.62 73 GLY A CA 1
ATOM 565 C C . GLY A 1 73 ? 13.033 0.871 12.840 1.00 56.62 73 GLY A C 1
ATOM 566 O O . GLY A 1 73 ? 11.812 0.702 12.848 1.00 56.62 73 GLY A O 1
ATOM 567 N N . ARG A 1 74 ? 13.670 1.291 11.735 1.00 63.53 74 ARG A N 1
ATOM 568 C CA . ARG A 1 74 ? 12.995 1.516 10.439 1.00 63.53 74 ARG A CA 1
ATOM 569 C C . ARG A 1 74 ? 12.168 0.286 10.039 1.00 63.53 74 ARG A C 1
ATOM 571 O O . ARG A 1 74 ? 12.723 -0.805 9.928 1.00 63.53 74 ARG A O 1
ATOM 578 N N . ARG A 1 75 ? 10.867 0.480 9.792 1.00 73.62 75 ARG A N 1
ATOM 579 C CA . ARG A 1 75 ? 9.978 -0.571 9.265 1.00 73.62 75 ARG A CA 1
ATOM 580 C C . ARG A 1 75 ? 10.235 -0.779 7.775 1.00 73.62 75 ARG A C 1
ATOM 582 O O . ARG A 1 75 ? 10.702 0.129 7.098 1.00 73.62 75 ARG A O 1
ATOM 589 N N . THR A 1 76 ? 9.937 -1.958 7.257 1.00 78.38 76 THR A N 1
ATOM 590 C CA . THR A 1 76 ? 10.032 -2.260 5.822 1.00 78.38 76 THR A CA 1
ATOM 591 C C . THR A 1 76 ? 8.653 -2.382 5.183 1.00 78.38 76 THR A C 1
ATOM 593 O O . THR A 1 76 ? 7.678 -2.639 5.896 1.00 78.38 76 THR A O 1
ATOM 596 N N . PRO A 1 77 ? 8.545 -2.277 3.844 1.00 81.56 77 PRO A N 1
ATOM 597 C CA . PRO A 1 77 ? 7.310 -2.621 3.141 1.00 81.56 77 PRO A CA 1
ATOM 598 C C . PRO A 1 77 ? 6.809 -4.033 3.477 1.00 81.56 77 PRO A C 1
ATOM 600 O O . PRO A 1 77 ? 5.606 -4.245 3.608 1.00 81.56 77 PRO A O 1
ATOM 603 N N . LYS A 1 78 ? 7.724 -4.991 3.699 1.00 84.50 78 LYS A N 1
ATOM 604 C CA . LYS A 1 78 ? 7.389 -6.354 4.142 1.00 84.50 78 LYS A CA 1
ATOM 605 C C . LYS A 1 78 ? 6.762 -6.371 5.540 1.00 84.50 78 LYS A C 1
ATOM 607 O O . LYS A 1 78 ? 5.734 -7.018 5.717 1.00 84.50 78 LYS A O 1
ATOM 612 N N . ASP A 1 79 ? 7.316 -5.623 6.497 1.00 85.56 79 ASP A N 1
ATOM 613 C CA . ASP A 1 79 ? 6.749 -5.518 7.854 1.00 85.56 79 ASP A CA 1
ATOM 614 C C . ASP A 1 79 ? 5.345 -4.901 7.825 1.00 85.56 79 ASP A C 1
ATOM 616 O O . ASP A 1 79 ? 4.442 -5.343 8.534 1.00 85.56 79 ASP A O 1
ATOM 620 N N . ILE A 1 80 ? 5.147 -3.895 6.970 1.00 86.12 80 ILE A N 1
ATOM 621 C CA . ILE A 1 80 ? 3.856 -3.222 6.800 1.00 86.12 80 ILE A CA 1
ATOM 622 C C . ILE A 1 80 ? 2.845 -4.158 6.158 1.00 86.12 80 ILE A C 1
ATOM 624 O O . ILE A 1 80 ? 1.731 -4.272 6.654 1.00 86.12 80 ILE A O 1
ATOM 628 N N . LEU A 1 81 ? 3.224 -4.881 5.104 1.00 89.06 81 LEU A N 1
ATOM 629 C CA . LEU A 1 81 ? 2.356 -5.886 4.495 1.00 89.06 81 LEU A CA 1
ATOM 630 C C . LEU A 1 81 ? 1.983 -6.989 5.487 1.00 89.06 81 LEU A C 1
ATOM 632 O O . LEU A 1 81 ? 0.831 -7.415 5.503 1.00 89.06 81 LEU A O 1
ATOM 636 N N . ALA A 1 82 ? 2.924 -7.442 6.316 1.00 90.56 82 ALA A N 1
ATOM 637 C CA . ALA A 1 82 ? 2.651 -8.433 7.349 1.00 90.56 82 ALA A CA 1
ATOM 638 C C . ALA A 1 82 ? 1.649 -7.904 8.389 1.00 90.56 82 ALA A C 1
ATOM 640 O O . ALA A 1 82 ? 0.690 -8.600 8.723 1.00 90.56 82 ALA A O 1
ATOM 641 N N . GLU A 1 83 ? 1.818 -6.662 8.854 1.00 90.81 83 GLU A N 1
ATOM 642 C CA . GLU A 1 83 ? 0.869 -6.012 9.761 1.00 90.81 83 GLU A CA 1
ATOM 643 C C . GLU A 1 83 ? -0.510 -5.846 9.109 1.00 90.81 83 GLU A C 1
ATOM 645 O O . GLU A 1 83 ? -1.505 -6.291 9.674 1.00 90.81 83 GLU A O 1
ATOM 650 N N . LEU A 1 84 ? -0.577 -5.270 7.905 1.00 91.44 84 LEU A N 1
ATOM 651 C CA . LEU A 1 84 ? -1.829 -5.048 7.180 1.00 91.44 84 LEU A CA 1
ATOM 652 C C . LEU A 1 84 ? -2.582 -6.360 6.953 1.00 91.44 84 LEU A C 1
ATOM 654 O O . 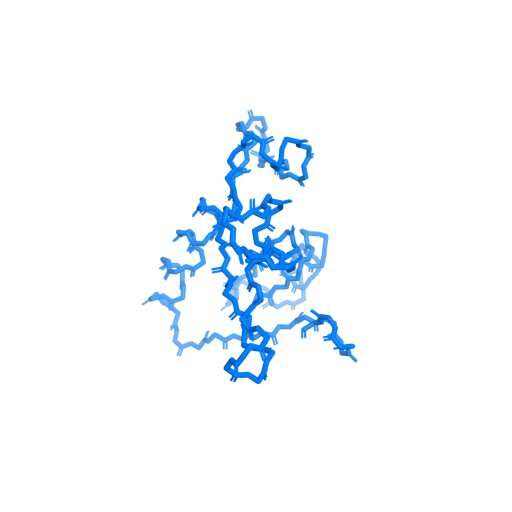LEU A 1 84 ? -3.774 -6.422 7.239 1.00 91.44 84 LEU A O 1
ATOM 658 N N . LYS A 1 85 ? -1.895 -7.423 6.515 1.00 93.81 85 LYS A N 1
ATOM 659 C CA . LYS A 1 85 ? -2.497 -8.755 6.341 1.00 93.81 85 LYS A CA 1
ATOM 660 C C . LYS A 1 85 ? -3.030 -9.314 7.658 1.00 93.81 85 LYS A C 1
ATOM 662 O O . LYS A 1 85 ? -4.152 -9.811 7.698 1.00 93.81 85 LYS A O 1
ATOM 667 N N . ARG A 1 86 ? -2.248 -9.218 8.738 1.00 95.25 86 ARG A N 1
ATOM 668 C CA . ARG A 1 86 ? -2.640 -9.721 10.062 1.00 95.25 86 ARG A CA 1
ATOM 669 C C . ARG A 1 86 ? -3.873 -9.004 10.604 1.00 95.25 86 ARG A C 1
ATOM 671 O O . ARG A 1 86 ? -4.729 -9.645 11.200 1.00 95.25 86 ARG A O 1
ATOM 678 N N . GLU A 1 87 ? -3.941 -7.686 10.456 1.00 94.25 87 GLU A N 1
ATOM 679 C CA . GLU A 1 87 ? -5.069 -6.897 10.956 1.00 94.25 87 GLU A CA 1
ATOM 680 C C . GLU A 1 87 ? -6.299 -7.031 10.055 1.00 94.25 87 GLU A C 1
ATOM 682 O O . GLU A 1 87 ? -7.407 -7.136 10.569 1.00 94.25 87 GLU A O 1
ATOM 687 N N . ALA A 1 88 ? -6.116 -7.119 8.733 1.00 94.62 88 ALA A N 1
ATOM 688 C CA . ALA A 1 88 ? -7.203 -7.394 7.796 1.00 94.62 88 ALA A CA 1
ATOM 689 C C . ALA A 1 88 ? -7.871 -8.747 8.078 1.00 94.62 88 ALA A C 1
ATOM 691 O O . ALA A 1 88 ? -9.092 -8.824 8.087 1.00 94.62 88 ALA A O 1
ATOM 692 N N . ALA A 1 89 ? -7.089 -9.786 8.395 1.00 96.12 89 ALA A N 1
ATOM 693 C CA . ALA A 1 89 ? -7.617 -11.105 8.752 1.00 96.12 89 ALA A CA 1
ATOM 694 C C . ALA A 1 89 ? -8.463 -11.113 10.042 1.00 96.12 89 ALA A C 1
ATOM 696 O O . ALA A 1 89 ? -9.246 -12.033 10.251 1.00 96.12 89 ALA A O 1
ATOM 697 N N . LYS A 1 90 ? -8.301 -10.110 10.914 1.00 95.31 90 LYS A N 1
ATOM 698 C CA . LYS A 1 90 ? -9.068 -9.961 12.163 1.00 95.31 90 LYS A CA 1
ATOM 699 C C . LYS A 1 90 ? -10.269 -9.025 12.023 1.00 95.31 90 LYS A C 1
ATOM 701 O O . LYS A 1 90 ? -11.070 -8.935 12.947 1.00 95.31 90 LYS A O 1
ATOM 706 N N . ALA A 1 91 ? -10.350 -8.265 10.934 1.00 94.44 91 ALA A N 1
ATOM 707 C CA . ALA A 1 91 ? -11.350 -7.226 10.759 1.00 94.44 91 ALA A CA 1
ATOM 708 C C . ALA A 1 91 ? -12.598 -7.772 10.058 1.00 94.44 91 ALA A C 1
ATOM 710 O O . ALA A 1 91 ? -12.499 -8.479 9.061 1.00 94.44 91 ALA A O 1
ATOM 711 N N . ASN A 1 92 ? -13.781 -7.357 10.517 1.00 96.19 92 ASN A N 1
ATOM 712 C CA . ASN A 1 92 ? -15.043 -7.712 9.855 1.00 96.19 92 ASN A CA 1
ATOM 713 C C . ASN A 1 92 ? -15.169 -7.064 8.466 1.00 96.19 92 ASN A C 1
ATOM 715 O O . ASN A 1 92 ? -15.811 -7.613 7.574 1.00 96.19 92 ASN A O 1
ATOM 719 N N . ARG A 1 93 ? -14.598 -5.865 8.293 1.00 95.56 93 ARG A N 1
ATOM 720 C CA . ARG A 1 93 ? -14.569 -5.116 7.030 1.00 95.56 93 ARG A CA 1
ATOM 721 C C . ARG A 1 93 ? -13.250 -4.371 6.889 1.00 95.56 93 ARG A C 1
ATOM 723 O O . ARG A 1 93 ? -12.714 -3.853 7.869 1.00 95.56 93 ARG A O 1
ATOM 730 N N . VAL A 1 94 ? -12.766 -4.272 5.654 1.00 94.88 94 VAL A N 1
ATOM 731 C CA . VAL A 1 94 ? -11.566 -3.510 5.298 1.00 94.88 94 VAL A CA 1
ATOM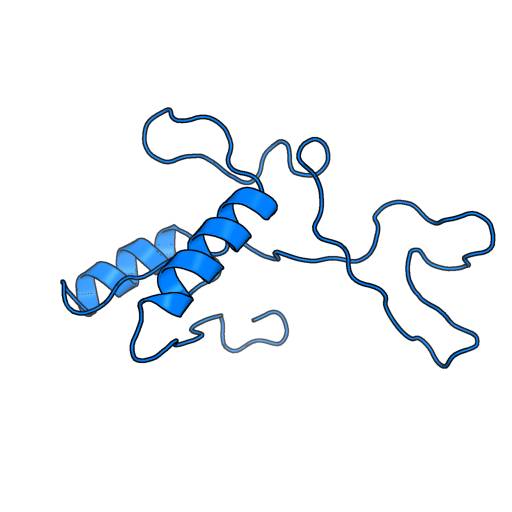 732 C C . VAL A 1 94 ? -11.974 -2.343 4.406 1.00 94.88 94 VAL A C 1
ATOM 734 O O . VAL A 1 94 ? -12.543 -2.546 3.341 1.00 94.88 94 VAL A O 1
ATOM 737 N N . PHE A 1 95 ? -11.664 -1.123 4.841 1.00 94.44 95 PHE A N 1
ATOM 738 C CA . PHE A 1 95 ? -11.876 0.097 4.060 1.00 94.44 95 PHE A CA 1
ATOM 739 C C . PHE A 1 95 ? -10.550 0.574 3.469 1.00 94.44 95 PHE A C 1
ATOM 741 O O . PHE A 1 95 ? -9.554 0.652 4.196 1.00 94.44 95 PHE A O 1
ATOM 748 N N . LEU A 1 96 ? -10.528 0.916 2.182 1.00 93.38 96 LEU A N 1
ATOM 749 C CA . LEU A 1 96 ? -9.421 1.621 1.530 1.00 93.38 96 LEU A CA 1
ATOM 750 C C . LEU A 1 96 ? -9.809 3.102 1.445 1.00 93.38 96 LEU A C 1
ATOM 752 O O . LEU A 1 96 ? -10.868 3.421 0.922 1.00 93.38 96 LEU A O 1
ATOM 756 N N . ALA A 1 97 ? -9.010 3.974 2.055 1.00 92.88 97 ALA A N 1
ATOM 757 C CA . ALA A 1 97 ? -9.280 5.408 2.181 1.00 92.88 97 ALA A CA 1
ATOM 758 C C . ALA A 1 97 ? -8.041 6.210 1.757 1.00 92.88 97 ALA A C 1
ATOM 760 O O . ALA A 1 97 ? -7.519 7.037 2.505 1.00 92.88 97 ALA A O 1
ATOM 761 N N . THR A 1 98 ? -7.512 5.845 0.599 1.00 90.50 98 THR A N 1
ATOM 762 C CA . THR A 1 98 ? -6.467 6.568 -0.118 1.00 90.50 98 THR A CA 1
ATOM 763 C C . THR A 1 98 ? -7.031 7.839 -0.750 1.00 90.50 98 THR A C 1
ATOM 765 O O . THR A 1 98 ? -8.243 8.075 -0.718 1.00 90.50 98 THR A O 1
ATOM 768 N N . ASP A 1 99 ? -6.146 8.697 -1.250 1.00 89.50 99 ASP A N 1
ATOM 769 C CA . ASP A 1 99 ? -6.565 9.925 -1.921 1.00 89.50 99 ASP A CA 1
ATOM 770 C C . ASP A 1 99 ? -7.430 9.642 -3.157 1.00 89.50 99 ASP A C 1
ATOM 772 O O . ASP A 1 99 ? -7.220 8.646 -3.843 1.00 89.50 99 ASP A O 1
ATOM 776 N N . PRO A 1 100 ? -8.417 10.504 -3.465 1.00 89.88 100 PRO A N 1
ATOM 777 C CA . PRO A 1 100 ? -9.299 10.336 -4.617 1.00 89.88 100 PRO A CA 1
ATOM 778 C C . PRO A 1 100 ? -8.616 10.784 -5.922 1.00 89.88 100 PRO A C 1
ATOM 780 O O . PRO A 1 100 ? -9.198 11.518 -6.721 1.00 89.88 100 PRO A O 1
ATOM 783 N N . ASP A 1 101 ? -7.363 10.384 -6.117 1.00 91.12 101 ASP A N 1
ATOM 784 C CA . ASP A 1 101 ? -6.586 10.625 -7.325 1.00 91.12 101 ASP A CA 1
ATOM 785 C C . ASP A 1 101 ? -6.154 9.298 -7.968 1.00 91.12 101 ASP A C 1
ATOM 787 O O . ASP A 1 101 ? -6.549 8.216 -7.543 1.00 91.12 101 ASP A O 1
ATOM 791 N N . ARG A 1 102 ? -5.389 9.376 -9.060 1.00 92.19 102 ARG A N 1
ATOM 792 C CA . ARG A 1 102 ? -4.944 8.193 -9.812 1.00 92.19 102 ARG A CA 1
ATOM 793 C C . ARG A 1 102 ? -3.958 7.318 -9.024 1.00 92.19 102 ARG A C 1
ATOM 795 O O . ARG A 1 102 ? -3.780 6.156 -9.376 1.00 92.19 102 ARG A O 1
ATOM 802 N N . GLU A 1 103 ? -3.232 7.891 -8.067 1.00 82.62 103 GLU A N 1
ATOM 803 C 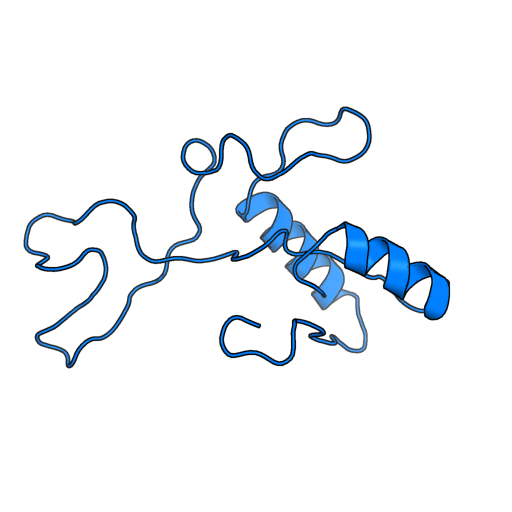CA . GLU A 1 103 ? -2.190 7.185 -7.314 1.00 82.62 103 GLU A CA 1
ATOM 804 C C . GLU A 1 103 ? -2.740 6.481 -6.069 1.00 82.62 103 GLU A C 1
ATOM 806 O O . GLU A 1 103 ? -2.113 5.529 -5.586 1.00 82.62 103 GLU A O 1
ATOM 811 N N . GLY A 1 104 ? -3.885 6.957 -5.571 1.00 75.06 104 GLY A N 1
ATOM 812 C CA . GLY A 1 104 ? -4.647 6.366 -4.476 1.00 75.06 104 GLY A CA 1
ATOM 813 C C . GLY A 1 104 ? -5.291 5.021 -4.783 1.00 75.06 104 GLY A C 1
ATOM 814 O O . GLY A 1 104 ? -5.630 4.717 -5.943 1.00 75.06 104 GLY A O 1
#

Radius of gyration: 16.46 Å; chains: 1; bounding box: 34×23×46 Å

Secondary structure (DSSP, 8-state):
-BS-HHHHHHHHHHHGGG----B--S-S-B--SSPPTT-SBTTEETTTTSEE--B---TTTTTTT-PPGGGPPPP-HHHHHHHHHHHHTT-S-------SSS--

Foldseek 3Di:
DEADPVVQVVVCVVPDPVDRRDHLLADQKDFDPDADPPDPDGQFDVVVPGDGDIDRDDDVVCVPRADDPPPPDGDGSVNSVVVVVVVCVVDPDDDYDYDPDPRD